Protein AF-A0A7S2PRA3-F1 (afdb_monomer)

Organism: NCBI:txid1333877

Nearest PDB structures (foldseek):
  3tlt-assembly1_A  TM=3.596E-01  e=7.304E+00  Gloeobacter violaceus
  1fxk-assembly1_B  TM=2.067E-01  e=6.525E+00  Methanothermobacter thermautotrophicus

pLDDT: mean 83.28, std 11.48, range [47.0, 96.25]

Foldseek 3Di:
DVVVVVVVCLLVDDPRPNPDDPVRPPDDDPCNVVVVVVVVVVVVVVVVVCVVCVVVVVLVCLLVQLLVLQLVVQLVVCCVVPVVQQDFDDQDPVPGTDTNSSVVRNVVSNVLSVCLVVCVVPPCSVVSVVSSVVSNVVVCVVVVPPD

Secondary structure (DSSP, 8-state):
-HHHHHHHTSTTSTT-TTSPPTTTS----TTHHHHHHHHHHHHHHHHHHHHHHHHHHHHHHHHHHHHHHHHHHHHHHHHHH-GGGG-EEEEETTTEEEEHHHHHHHHHHHHHHHHHHHHTTSTTHHHHHHHHHHHHHHHHHHHHS--

Sequence (147 aa):
VAAGAFFSTADLRLGSPIAPGAGEVVEMDRWFPLMFCGMGSCMLVVLYFLMKYLIYVIIAAFCVGGTTTLTELMHKCLRYCIPALQRRLCTLPLLGPVELAVVLSLPVALAVAMSWFVLRKTSHGWLFQDIIGAAFLCFIQRTLRLP

InterPro domains:
  IPR007369 Peptidase A22B, signal peptide peptidase [PF04258] (25-147)
  IPR007369 Peptidase A22B, signal peptide peptidase [PTHR12174] (23-147)

Mean predicted aligned error: 12.02 Å

Structure (mmCIF, N/CA/C/O backbone):
data_AF-A0A7S2PRA3-F1
#
_entry.id   AF-A0A7S2PRA3-F1
#
loop_
_atom_site.group_PDB
_atom_site.id
_atom_site.type_symbol
_atom_site.label_atom_id
_atom_site.label_alt_id
_atom_site.label_comp_id
_atom_site.label_asym_id
_atom_site.label_entity_id
_atom_site.label_seq_id
_atom_site.pdbx_PDB_ins_code
_atom_site.Cartn_x
_atom_site.Cartn_y
_atom_site.Cartn_z
_atom_site.occupancy
_atom_site.B_iso_or_equiv
_atom_site.auth_seq_id
_atom_site.auth_comp_id
_atom_site.auth_asym_id
_atom_site.auth_atom_id
_atom_site.pdbx_PDB_model_num
ATOM 1 N N . VAL A 1 1 ? 53.213 3.454 -7.383 1.00 68.31 1 VAL A N 1
ATOM 2 C CA . VAL A 1 1 ? 52.688 2.642 -8.511 1.00 68.31 1 VAL A CA 1
ATOM 3 C C . VAL A 1 1 ? 53.538 1.396 -8.760 1.00 68.31 1 VAL A C 1
ATOM 5 O O . VAL A 1 1 ? 53.001 0.309 -8.621 1.00 68.31 1 VAL A O 1
ATOM 8 N N . ALA A 1 2 ? 54.853 1.512 -9.001 1.00 79.50 2 ALA A N 1
ATOM 9 C CA . ALA A 1 2 ? 55.734 0.352 -9.228 1.00 79.50 2 ALA A CA 1
ATOM 10 C C . ALA A 1 2 ? 55.746 -0.678 -8.075 1.00 79.50 2 ALA A C 1
ATOM 12 O O . ALA A 1 2 ? 55.617 -1.871 -8.321 1.00 79.50 2 ALA A O 1
ATOM 13 N N . ALA A 1 3 ? 55.805 -0.225 -6.816 1.00 78.06 3 ALA A N 1
ATOM 14 C CA . ALA A 1 3 ? 55.742 -1.117 -5.651 1.00 78.06 3 ALA A CA 1
ATOM 15 C C . ALA A 1 3 ? 54.383 -1.836 -5.511 1.00 78.06 3 ALA A C 1
ATOM 17 O O . ALA A 1 3 ? 54.336 -2.995 -5.117 1.00 78.06 3 ALA A O 1
ATOM 18 N N . GLY A 1 4 ? 53.284 -1.172 -5.889 1.00 80.56 4 GLY A N 1
ATOM 19 C CA . GLY A 1 4 ? 51.945 -1.768 -5.877 1.00 80.56 4 GLY A CA 1
ATOM 20 C C . GLY A 1 4 ? 51.776 -2.829 -6.965 1.00 80.56 4 GLY A C 1
ATOM 21 O O . GLY A 1 4 ? 51.265 -3.905 -6.687 1.00 80.56 4 GLY A O 1
ATOM 22 N N . ALA A 1 5 ? 52.292 -2.574 -8.173 1.00 80.25 5 ALA A N 1
ATOM 23 C CA . ALA A 1 5 ? 52.339 -3.574 -9.242 1.00 80.25 5 ALA A CA 1
ATOM 24 C C . ALA A 1 5 ? 53.241 -4.770 -8.879 1.00 80.25 5 ALA A C 1
ATOM 26 O O . ALA A 1 5 ? 52.911 -5.913 -9.185 1.00 80.25 5 ALA A O 1
ATOM 27 N N . PHE A 1 6 ? 54.355 -4.521 -8.180 1.00 80.06 6 PHE A N 1
ATOM 28 C CA . PHE A 1 6 ? 55.251 -5.575 -7.700 1.00 80.06 6 PHE A CA 1
ATOM 29 C C . PHE A 1 6 ? 54.580 -6.480 -6.661 1.00 80.06 6 PHE A C 1
ATOM 31 O O . PHE A 1 6 ? 54.783 -7.690 -6.696 1.00 80.06 6 PHE A O 1
ATOM 38 N N . PHE A 1 7 ? 53.780 -5.904 -5.758 1.00 80.69 7 PHE A N 1
ATOM 39 C CA . PHE A 1 7 ? 53.029 -6.658 -4.753 1.00 80.69 7 PHE A CA 1
ATOM 40 C C . PHE A 1 7 ? 51.827 -7.395 -5.365 1.00 80.69 7 PHE A C 1
ATOM 42 O O . PHE A 1 7 ? 51.608 -8.559 -5.063 1.00 80.69 7 PHE A O 1
ATOM 49 N N . SER A 1 8 ? 51.108 -6.757 -6.295 1.00 78.94 8 SER A N 1
ATOM 50 C CA . SER A 1 8 ? 49.939 -7.327 -6.985 1.00 78.94 8 SER A CA 1
ATOM 51 C C . SER A 1 8 ? 50.261 -8.459 -7.968 1.00 78.94 8 SER A C 1
ATOM 53 O O . SER A 1 8 ? 49.334 -9.063 -8.488 1.00 78.94 8 SER A O 1
ATOM 55 N N . THR A 1 9 ? 51.539 -8.685 -8.282 1.00 79.88 9 THR A N 1
ATOM 56 C CA . THR A 1 9 ? 52.017 -9.794 -9.132 1.00 79.88 9 THR A CA 1
ATOM 57 C C . THR A 1 9 ? 52.887 -10.781 -8.354 1.00 79.88 9 THR A C 1
ATOM 59 O O . THR A 1 9 ? 53.514 -11.665 -8.941 1.00 79.88 9 THR A O 1
ATOM 62 N N . ALA A 1 10 ? 53.007 -10.604 -7.035 1.00 77.56 10 ALA A N 1
ATOM 63 C CA . ALA A 1 10 ? 53.809 -11.476 -6.185 1.00 77.56 10 ALA A CA 1
ATOM 64 C C . ALA A 1 10 ? 53.179 -12.871 -6.023 1.00 77.56 10 ALA A C 1
ATOM 66 O O . ALA A 1 10 ? 53.901 -13.827 -5.752 1.00 77.56 10 ALA A O 1
ATOM 67 N N . ASP A 1 11 ? 51.870 -12.9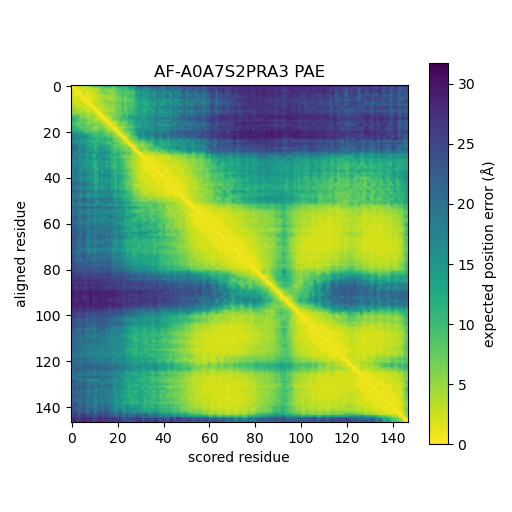88 -6.220 1.00 73.06 11 ASP A N 1
ATOM 68 C CA . ASP A 1 11 ? 51.074 -14.218 -6.287 1.00 73.06 11 ASP A CA 1
ATOM 69 C C . ASP A 1 11 ? 51.358 -15.048 -7.554 1.00 73.06 11 ASP A C 1
ATOM 71 O O . ASP A 1 11 ? 51.366 -16.272 -7.501 1.00 73.06 11 ASP A O 1
ATOM 75 N N . LEU A 1 12 ? 51.681 -14.397 -8.677 1.00 75.31 12 LEU A N 1
ATOM 76 C CA . LEU A 1 12 ? 51.994 -15.055 -9.955 1.00 75.31 12 LEU A CA 1
ATOM 77 C C . LEU A 1 12 ? 53.418 -15.647 -10.022 1.00 75.31 12 LEU A C 1
ATOM 79 O O . LEU A 1 12 ? 53.791 -16.259 -11.025 1.00 75.31 12 LEU A O 1
ATOM 83 N N . ARG A 1 13 ? 54.257 -15.442 -8.996 1.00 78.62 13 ARG A N 1
ATOM 84 C CA . ARG A 1 13 ? 55.660 -15.896 -8.993 1.00 78.62 13 ARG A CA 1
ATOM 85 C C . ARG A 1 13 ? 55.771 -17.355 -8.566 1.00 78.62 13 ARG A C 1
ATOM 87 O O . ARG A 1 13 ? 55.230 -17.758 -7.540 1.00 78.62 13 ARG A O 1
ATOM 94 N N . LEU A 1 14 ? 56.555 -18.124 -9.322 1.00 68.06 14 LEU A N 1
ATOM 95 C CA . LEU A 1 14 ? 56.812 -19.540 -9.061 1.00 68.06 14 LEU A CA 1
ATOM 96 C C . LEU A 1 14 ? 57.401 -19.733 -7.647 1.00 68.06 14 LEU A C 1
ATOM 98 O O . LEU A 1 14 ? 58.484 -19.228 -7.357 1.00 68.06 14 LEU A O 1
ATOM 102 N N . GLY A 1 15 ? 56.686 -20.443 -6.767 1.00 71.44 15 GLY A N 1
ATOM 103 C CA . GLY A 1 15 ? 57.113 -20.706 -5.383 1.00 71.44 15 GLY A CA 1
ATOM 104 C C . GLY A 1 15 ? 56.801 -19.596 -4.371 1.00 71.44 15 GLY A C 1
ATOM 105 O O . GLY A 1 15 ? 57.312 -19.636 -3.252 1.00 71.44 15 GLY A O 1
ATOM 106 N N . SER A 1 16 ? 55.983 -18.604 -4.737 1.00 75.19 16 SER A N 1
ATOM 107 C CA . SER A 1 16 ? 55.526 -17.578 -3.797 1.00 75.19 16 SER A CA 1
ATOM 108 C C . SER A 1 16 ? 54.667 -18.186 -2.678 1.00 75.19 16 SER A C 1
ATOM 110 O O . SER A 1 16 ? 53.709 -18.894 -2.985 1.00 75.19 16 SER A O 1
ATOM 112 N N . PRO A 1 17 ? 54.923 -17.869 -1.393 1.00 72.38 17 PRO A N 1
ATOM 113 C CA . PRO A 1 17 ? 54.061 -18.279 -0.277 1.00 72.38 17 PRO A CA 1
ATOM 114 C C . PRO A 1 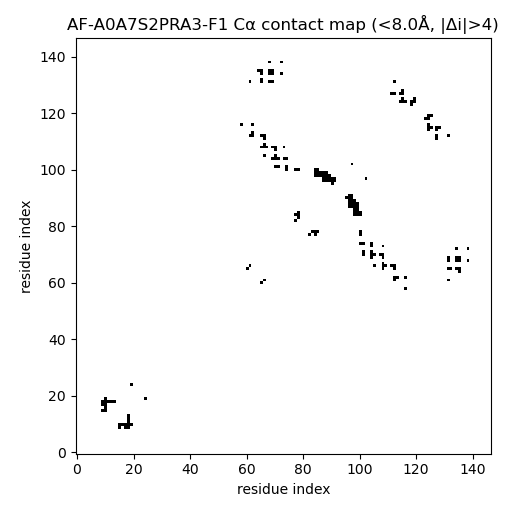17 ? 52.637 -17.705 -0.350 1.00 72.38 17 PRO A C 1
ATOM 116 O O . PRO A 1 17 ? 51.770 -18.126 0.405 1.00 72.38 17 PRO A O 1
ATOM 119 N N . ILE A 1 18 ? 52.433 -16.702 -1.211 1.00 72.25 18 ILE A N 1
ATOM 120 C CA . ILE A 1 18 ? 51.183 -15.957 -1.407 1.00 72.25 18 ILE A CA 1
ATOM 121 C C . ILE A 1 18 ? 50.456 -16.453 -2.673 1.00 72.25 18 ILE A C 1
ATOM 123 O O . ILE A 1 18 ? 49.349 -16.009 -2.959 1.00 72.25 18 ILE A O 1
ATOM 127 N N . ALA A 1 19 ? 51.074 -17.349 -3.456 1.00 70.38 19 ALA A N 1
ATOM 128 C CA . ALA A 1 19 ? 50.419 -17.937 -4.617 1.00 70.38 19 ALA A CA 1
ATOM 129 C C . ALA A 1 19 ? 49.222 -18.783 -4.144 1.00 70.38 19 ALA A C 1
ATOM 131 O O . ALA A 1 19 ? 49.416 -19.681 -3.319 1.00 70.38 19 ALA A O 1
ATOM 132 N N . PRO A 1 20 ? 48.002 -18.517 -4.641 1.00 66.75 20 PRO A N 1
ATOM 133 C CA . PRO A 1 20 ? 46.829 -19.297 -4.271 1.00 66.75 20 PRO A CA 1
ATOM 134 C C . PRO A 1 20 ? 47.033 -20.766 -4.656 1.00 66.75 20 PRO A C 1
ATOM 136 O O . PRO A 1 20 ? 47.562 -21.084 -5.726 1.00 66.75 20 PRO A O 1
ATOM 139 N N . GLY A 1 21 ? 46.621 -21.680 -3.776 1.00 69.88 21 GLY A N 1
ATOM 140 C CA . GLY A 1 21 ? 46.649 -23.111 -4.079 1.00 69.88 21 GLY A CA 1
ATOM 141 C C . GLY A 1 21 ? 45.752 -23.433 -5.280 1.00 69.88 21 GLY A C 1
ATOM 142 O O . GLY A 1 21 ? 44.793 -22.717 -5.556 1.00 69.88 21 GLY A O 1
ATOM 143 N N . ALA A 1 22 ? 46.010 -24.541 -5.981 1.00 60.94 22 ALA A N 1
ATOM 144 C CA . ALA A 1 22 ? 45.292 -24.920 -7.209 1.00 60.94 22 ALA A CA 1
ATOM 145 C C . ALA A 1 22 ? 43.754 -25.079 -7.067 1.00 60.94 22 ALA A C 1
ATOM 147 O O . ALA A 1 22 ? 43.073 -25.246 -8.070 1.00 60.94 22 ALA A O 1
ATOM 148 N N . GLY A 1 23 ? 43.202 -25.035 -5.845 1.00 63.19 23 GLY A N 1
ATOM 149 C CA . GLY A 1 23 ? 41.757 -25.033 -5.569 1.00 63.19 23 GLY A CA 1
ATOM 150 C C . GLY A 1 23 ? 41.184 -23.701 -5.060 1.00 63.19 23 GLY A C 1
ATOM 151 O O . GLY A 1 23 ? 39.987 -23.626 -4.806 1.00 63.19 23 GLY A O 1
ATOM 152 N N . GLU A 1 24 ? 42.011 -22.668 -4.879 1.00 65.06 24 GLU A N 1
ATOM 153 C CA . GLU A 1 24 ? 41.598 -21.338 -4.396 1.00 65.06 24 GLU A CA 1
ATOM 154 C C . GLU A 1 24 ? 41.397 -20.342 -5.552 1.00 65.06 24 GLU A C 1
ATOM 156 O O . GLU A 1 24 ? 40.650 -19.369 -5.436 1.00 65.06 24 GLU A O 1
ATOM 161 N N . VAL A 1 25 ? 42.002 -20.620 -6.712 1.00 63.09 25 VAL A N 1
ATOM 162 C CA . VAL A 1 25 ? 41.751 -19.877 -7.948 1.00 63.09 25 VAL A CA 1
ATOM 163 C C . VAL A 1 25 ? 40.404 -20.314 -8.511 1.00 63.09 25 VAL A C 1
ATOM 165 O O . VAL A 1 25 ? 40.288 -21.343 -9.173 1.00 63.09 25 VAL A O 1
ATOM 168 N N . VAL A 1 26 ? 39.365 -19.524 -8.243 1.00 69.50 26 VAL A N 1
ATOM 169 C CA . VAL A 1 26 ? 38.073 -19.694 -8.912 1.00 69.50 26 VAL A CA 1
ATOM 170 C C . VAL A 1 26 ? 38.255 -19.305 -10.376 1.00 69.50 26 VAL A C 1
ATOM 172 O O . VAL A 1 26 ? 38.264 -18.122 -10.725 1.00 69.50 26 VAL A O 1
ATOM 175 N N . GLU A 1 27 ? 38.429 -20.306 -11.235 1.00 69.75 27 GLU A N 1
ATOM 176 C CA . GLU A 1 27 ? 38.438 -20.120 -12.681 1.00 69.75 27 GLU A CA 1
ATOM 177 C C . GLU A 1 27 ? 37.070 -19.587 -13.115 1.00 69.75 27 GLU A C 1
ATOM 179 O O . GLU A 1 27 ? 36.057 -20.289 -13.098 1.00 69.75 27 GLU A O 1
ATOM 184 N N . MET A 1 28 ? 37.025 -18.302 -13.461 1.00 67.88 28 MET A N 1
ATOM 185 C CA . MET A 1 28 ? 35.812 -17.684 -13.977 1.00 67.88 28 MET A CA 1
ATOM 186 C C . MET A 1 28 ? 35.582 -18.204 -15.389 1.00 67.88 28 MET A C 1
ATOM 188 O O . MET A 1 28 ? 36.304 -17.847 -16.324 1.00 67.88 28 MET A O 1
ATOM 192 N N . ASP A 1 29 ? 34.572 -19.057 -15.532 1.00 79.31 29 ASP A N 1
ATOM 193 C CA . ASP A 1 29 ? 34.149 -19.552 -16.832 1.00 79.31 29 ASP A CA 1
ATOM 194 C C . ASP A 1 29 ? 33.853 -18.363 -17.764 1.00 79.31 29 ASP A C 1
ATOM 196 O O . ASP A 1 29 ? 33.253 -17.358 -17.364 1.00 79.31 29 ASP A O 1
ATOM 200 N N . ARG A 1 30 ? 34.266 -18.463 -19.031 1.00 79.81 30 ARG A N 1
ATOM 201 C CA . ARG A 1 30 ? 34.146 -17.379 -20.028 1.00 79.81 30 ARG A CA 1
ATOM 202 C C . ARG A 1 30 ? 32.689 -16.968 -20.268 1.00 79.81 30 ARG A C 1
ATOM 204 O O . ARG A 1 30 ? 32.428 -15.886 -20.791 1.00 79.81 30 ARG A O 1
ATOM 211 N N . TRP A 1 31 ? 31.747 -17.814 -19.861 1.00 86.50 31 TRP A N 1
ATOM 212 C CA . TRP A 1 31 ? 30.308 -17.572 -19.891 1.00 86.50 31 TRP A CA 1
ATOM 213 C C . TRP A 1 31 ? 29.793 -16.659 -18.777 1.00 86.50 31 TRP A C 1
ATOM 215 O O . TRP A 1 31 ? 28.765 -16.004 -18.964 1.00 86.50 31 TRP A O 1
ATOM 225 N N . PHE A 1 32 ? 30.488 -16.570 -17.642 1.00 88.19 32 PHE A N 1
ATOM 226 C CA . PHE A 1 32 ? 30.030 -15.808 -16.480 1.00 88.19 32 PHE A CA 1
ATOM 227 C C . PHE A 1 32 ? 29.768 -14.319 -16.789 1.00 88.19 32 PHE A C 1
ATOM 229 O O . PHE A 1 32 ? 28.690 -13.830 -16.442 1.00 88.19 32 PHE A O 1
ATOM 236 N N . PRO A 1 33 ? 30.646 -13.590 -17.514 1.00 89.75 33 PRO A N 1
ATOM 237 C CA . PRO A 1 33 ? 30.389 -12.193 -17.869 1.00 89.75 33 PRO A CA 1
ATOM 238 C C . PRO A 1 33 ? 29.168 -12.016 -18.780 1.00 89.75 33 PRO A C 1
ATOM 240 O O . PRO A 1 33 ? 28.406 -11.066 -18.610 1.00 89.75 33 PRO A O 1
ATOM 243 N N . LEU A 1 34 ? 28.952 -12.942 -19.722 1.00 92.31 34 LEU A N 1
ATOM 244 C CA . LEU A 1 34 ? 27.797 -12.917 -20.627 1.00 92.31 34 LEU A CA 1
ATOM 245 C C . LEU A 1 34 ? 26.492 -13.145 -19.857 1.00 92.31 34 LEU A C 1
ATOM 247 O O . LEU A 1 34 ? 25.526 -12.408 -20.056 1.00 92.31 34 LEU A O 1
ATOM 251 N N . MET A 1 35 ? 26.484 -14.1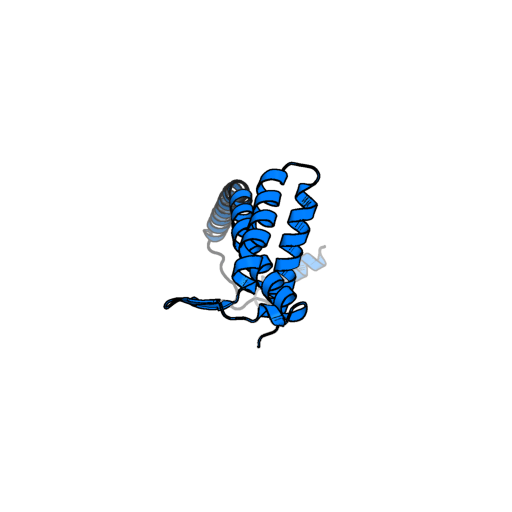08 -18.932 1.00 93.44 35 MET A N 1
ATOM 252 C CA . MET A 1 35 ? 25.342 -14.377 -18.054 1.00 93.44 35 MET A CA 1
ATOM 253 C C . MET A 1 35 ? 25.051 -13.202 -17.121 1.00 93.44 35 MET A C 1
ATOM 255 O O . MET A 1 35 ? 23.893 -12.821 -16.963 1.00 93.44 35 MET A O 1
ATOM 259 N N . PHE A 1 36 ? 26.083 -12.583 -16.547 1.00 92.31 36 PHE A N 1
ATOM 260 C CA . PHE A 1 36 ? 25.929 -11.400 -15.704 1.00 92.31 36 PHE A CA 1
ATOM 261 C C . PHE A 1 36 ? 25.316 -10.228 -16.482 1.00 92.31 36 PHE A C 1
ATOM 263 O O . PHE A 1 36 ? 24.356 -9.613 -16.018 1.00 92.31 36 PHE A O 1
ATOM 270 N N . CYS A 1 37 ? 25.813 -9.955 -17.692 1.00 95.44 37 CYS A N 1
ATOM 271 C CA . CYS A 1 37 ? 25.278 -8.893 -18.545 1.00 95.44 37 CYS A CA 1
ATOM 272 C C . CYS A 1 37 ? 23.832 -9.187 -18.979 1.00 95.44 37 CYS A C 1
ATOM 274 O O . CYS A 1 37 ? 22.972 -8.307 -18.913 1.00 95.44 37 CYS A O 1
ATOM 276 N N . GLY A 1 38 ? 23.541 -10.435 -19.362 1.00 96.25 38 GLY A N 1
ATOM 277 C CA . GLY A 1 38 ? 22.198 -10.877 -19.737 1.00 96.25 38 GLY A CA 1
ATOM 278 C C . GLY A 1 38 ? 21.201 -10.783 -18.580 1.00 96.25 38 GLY A C 1
ATOM 279 O O . GLY A 1 38 ? 20.122 -10.213 -18.741 1.00 96.25 38 GLY A O 1
ATOM 280 N N . MET A 1 39 ? 21.576 -11.270 -17.396 1.00 95.62 39 MET A N 1
ATOM 281 C CA . MET A 1 39 ? 20.747 -11.200 -16.192 1.00 95.62 39 MET A CA 1
ATOM 282 C C . MET A 1 39 ? 20.552 -9.756 -15.723 1.00 95.62 39 MET A C 1
ATOM 284 O O . MET A 1 39 ? 19.431 -9.376 -15.396 1.00 95.62 39 MET A O 1
ATOM 288 N N . GLY A 1 40 ? 21.602 -8.931 -15.754 1.00 95.69 40 GLY A N 1
ATOM 289 C CA . GLY A 1 40 ? 21.514 -7.506 -15.435 1.00 95.69 40 GLY A CA 1
ATOM 290 C C . GLY A 1 40 ? 20.585 -6.754 -16.390 1.00 95.69 40 GLY A C 1
ATOM 291 O O . GLY A 1 40 ? 19.712 -6.012 -15.945 1.00 95.69 40 GLY A O 1
ATOM 292 N N . SER A 1 41 ? 20.704 -7.002 -17.696 1.00 95.94 41 SER A N 1
ATOM 293 C CA . SER A 1 41 ? 19.815 -6.424 -18.711 1.00 95.94 41 SER A CA 1
ATOM 294 C C . SER A 1 41 ? 18.363 -6.878 -18.522 1.00 95.94 41 SER A C 1
ATOM 296 O O . SER A 1 41 ? 17.449 -6.054 -18.510 1.00 95.94 41 SER A O 1
ATOM 298 N N . CYS A 1 42 ? 18.141 -8.172 -18.269 1.00 95.12 42 CYS A N 1
ATOM 299 C CA . CYS A 1 42 ? 16.818 -8.710 -17.954 1.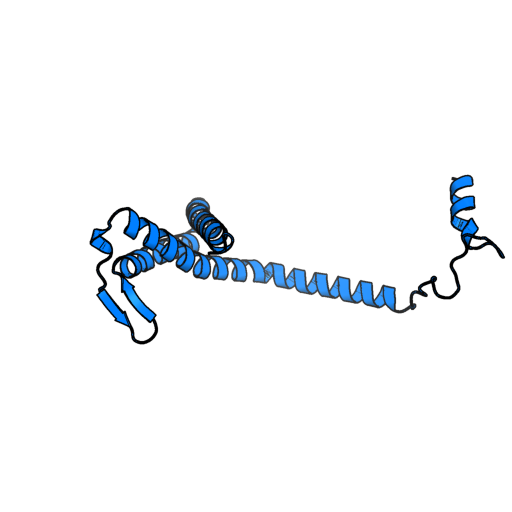00 95.12 42 CYS A CA 1
ATOM 300 C C . CYS A 1 42 ? 16.225 -8.049 -16.701 1.00 95.12 42 CYS A C 1
ATOM 302 O O . CYS A 1 42 ? 15.093 -7.571 -16.735 1.00 95.12 42 CYS A O 1
ATOM 304 N N . MET A 1 43 ? 17.006 -7.937 -15.622 1.00 94.06 43 MET A N 1
ATOM 305 C CA . MET A 1 43 ? 16.602 -7.251 -14.394 1.00 94.06 43 MET A CA 1
ATOM 306 C C . MET A 1 43 ? 16.213 -5.792 -14.663 1.00 94.06 43 MET A C 1
ATOM 308 O O . MET A 1 43 ? 15.189 -5.339 -14.157 1.00 94.06 43 MET A O 1
ATOM 312 N N . LEU A 1 44 ? 16.980 -5.064 -15.481 1.00 90.12 44 LEU A N 1
ATOM 313 C CA . LEU A 1 44 ? 16.678 -3.684 -15.879 1.00 90.12 44 LEU A CA 1
ATOM 314 C C . LEU A 1 44 ? 15.376 -3.583 -16.682 1.00 90.12 44 LEU A C 1
ATOM 316 O O . LEU A 1 44 ? 14.574 -2.687 -16.426 1.00 90.12 44 LEU A O 1
ATOM 320 N N . VAL A 1 45 ? 15.134 -4.504 -17.618 1.00 90.31 45 VAL A N 1
ATOM 321 C CA . VAL A 1 45 ? 13.892 -4.550 -18.406 1.00 90.31 45 VAL A CA 1
ATOM 322 C C . VAL A 1 45 ? 12.692 -4.869 -17.512 1.00 90.31 45 VAL A C 1
ATOM 324 O O . VAL A 1 45 ? 11.668 -4.187 -17.585 1.00 90.31 45 VAL A O 1
ATOM 327 N N . VAL A 1 46 ? 12.820 -5.856 -16.623 1.00 89.25 46 VAL A N 1
ATOM 328 C CA . VAL A 1 46 ? 11.788 -6.180 -15.630 1.00 89.25 46 VAL A CA 1
ATOM 329 C C . VAL A 1 46 ? 11.525 -4.977 -14.733 1.00 89.25 46 VAL A C 1
ATOM 331 O O . VAL A 1 46 ? 10.365 -4.625 -14.539 1.00 89.25 46 VAL A O 1
ATOM 334 N N . LEU A 1 47 ? 12.566 -4.299 -14.244 1.00 86.62 47 LEU A N 1
A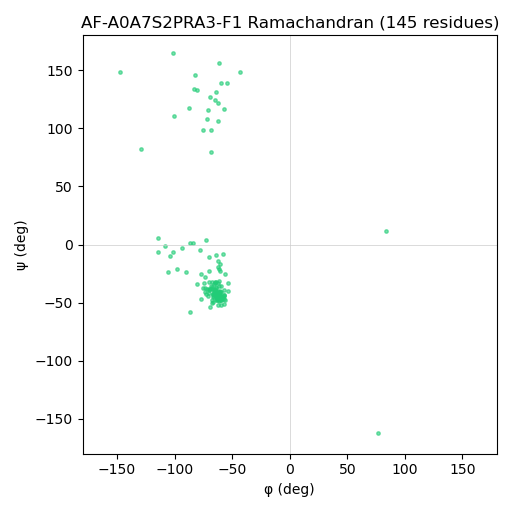TOM 335 C CA . LEU A 1 47 ? 12.429 -3.093 -13.431 1.0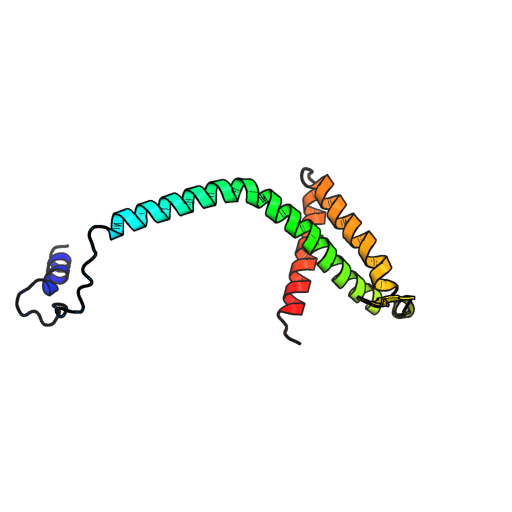0 86.62 47 LEU A CA 1
ATOM 336 C C . LEU A 1 47 ? 11.756 -1.960 -14.215 1.00 86.62 47 LEU A C 1
ATOM 338 O O . LEU A 1 47 ? 10.902 -1.276 -13.664 1.00 86.62 47 LEU A O 1
ATOM 342 N N . TYR A 1 48 ? 12.073 -1.782 -15.498 1.00 86.81 48 TYR A N 1
ATOM 343 C CA . TYR A 1 48 ? 11.442 -0.778 -16.357 1.00 86.81 48 TYR A CA 1
ATOM 344 C C . TYR A 1 48 ? 9.932 -1.011 -16.495 1.00 86.81 48 TYR A C 1
ATOM 346 O O . TYR A 1 48 ? 9.132 -0.092 -16.289 1.00 86.81 48 TYR A O 1
ATOM 354 N N . PHE A 1 49 ? 9.519 -2.247 -16.786 1.00 82.31 49 PHE A N 1
ATOM 355 C CA . PHE A 1 49 ? 8.098 -2.585 -16.834 1.00 82.31 49 PHE A CA 1
ATOM 356 C C . PHE A 1 49 ? 7.457 -2.484 -15.453 1.00 82.31 49 PHE A C 1
ATOM 358 O O . PHE A 1 49 ? 6.372 -1.912 -15.326 1.00 82.31 49 PHE A O 1
ATOM 365 N N . LEU A 1 50 ? 8.144 -2.967 -14.415 1.00 83.69 50 LEU A N 1
ATOM 366 C CA . LEU A 1 50 ? 7.684 -2.879 -13.040 1.00 83.69 50 LEU A CA 1
ATOM 367 C C . LEU A 1 50 ? 7.438 -1.423 -12.668 1.00 83.69 50 LEU A C 1
ATOM 369 O O . LEU A 1 50 ? 6.348 -1.141 -12.221 1.00 83.69 50 LEU A O 1
ATOM 373 N N . MET A 1 51 ? 8.335 -0.479 -12.951 1.00 85.38 51 MET A N 1
ATOM 374 C CA . MET A 1 51 ? 8.150 0.949 -12.655 1.00 85.38 51 MET A CA 1
ATOM 375 C C . MET A 1 51 ? 6.846 1.521 -13.234 1.00 85.38 51 MET A C 1
ATOM 377 O O . MET A 1 51 ? 6.149 2.276 -12.553 1.00 85.38 51 MET A O 1
ATOM 381 N N . LYS A 1 52 ? 6.465 1.125 -14.456 1.00 84.38 52 LYS A N 1
ATOM 382 C CA . LYS A 1 52 ? 5.201 1.558 -15.076 1.00 84.38 52 LYS A CA 1
ATOM 383 C C . LYS A 1 52 ? 3.969 0.988 -14.365 1.00 84.38 52 LYS A C 1
ATOM 385 O O . LYS A 1 52 ? 2.965 1.688 -14.234 1.00 84.38 52 LYS A O 1
ATOM 390 N N . TYR A 1 53 ? 4.025 -0.266 -13.918 1.00 85.31 53 TYR A N 1
ATOM 391 C CA . TYR A 1 53 ? 2.900 -0.934 -13.249 1.00 85.31 53 TYR A CA 1
ATOM 392 C C . TYR A 1 53 ? 2.889 -0.744 -11.725 1.00 85.31 53 TYR A C 1
ATOM 394 O O . TYR A 1 53 ? 1.834 -0.804 -11.098 1.00 85.31 53 TYR A O 1
ATOM 402 N N . LEU A 1 54 ? 4.042 -0.456 -11.130 1.00 86.12 54 LEU A N 1
ATOM 403 C CA . LEU A 1 54 ? 4.295 -0.366 -9.696 1.00 86.12 54 LEU A CA 1
ATOM 404 C C . LEU A 1 54 ? 3.495 0.766 -9.075 1.00 86.12 54 LEU A C 1
ATOM 406 O O . LEU A 1 54 ? 2.995 0.603 -7.971 1.00 86.12 54 LEU A O 1
ATOM 410 N N . ILE A 1 55 ? 3.248 1.854 -9.806 1.00 88.00 55 ILE A N 1
ATOM 411 C CA . ILE A 1 55 ? 2.339 2.901 -9.333 1.00 88.00 55 ILE A CA 1
ATOM 412 C C . ILE A 1 55 ? 0.912 2.374 -9.109 1.00 88.00 55 ILE A C 1
ATOM 414 O O . ILE A 1 55 ? 0.294 2.701 -8.101 1.00 88.00 55 ILE A O 1
ATOM 418 N N . TYR A 1 56 ? 0.396 1.511 -9.989 1.00 88.25 56 TYR A N 1
ATOM 419 C CA . TYR A 1 56 ? -0.935 0.916 -9.831 1.00 88.25 56 TYR A CA 1
ATOM 420 C C . TYR A 1 56 ? -0.956 -0.118 -8.708 1.00 88.25 56 TYR A C 1
ATOM 422 O O . TYR A 1 56 ? -1.918 -0.161 -7.943 1.00 88.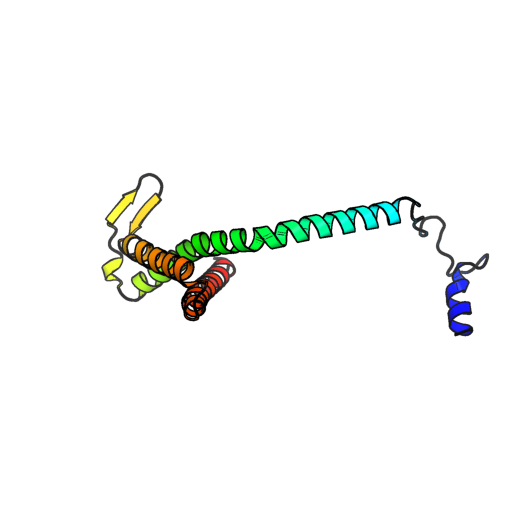25 56 TYR A O 1
ATOM 430 N N . VAL A 1 57 ? 0.119 -0.901 -8.575 1.00 88.00 57 VAL A N 1
ATOM 431 C CA . VAL A 1 57 ? 0.293 -1.847 -7.462 1.00 88.00 57 VAL A CA 1
ATOM 432 C C . VAL A 1 57 ? 0.317 -1.105 -6.126 1.00 88.00 57 VAL A C 1
ATOM 434 O O . VAL A 1 57 ? -0.406 -1.487 -5.211 1.00 88.00 57 VAL A O 1
ATOM 437 N N . ILE A 1 58 ? 1.076 -0.011 -6.022 1.00 89.25 58 ILE A N 1
ATOM 438 C CA . ILE A 1 58 ? 1.127 0.830 -4.822 1.00 89.25 58 ILE A CA 1
ATOM 439 C C . ILE A 1 58 ? -0.250 1.419 -4.529 1.00 89.25 58 ILE A C 1
ATOM 441 O O . ILE A 1 58 ? -0.695 1.353 -3.389 1.00 89.25 58 ILE A O 1
ATOM 445 N N . ILE A 1 59 ? -0.958 1.945 -5.533 1.00 91.06 59 ILE A N 1
ATOM 446 C CA . ILE A 1 59 ? -2.306 2.491 -5.331 1.00 91.06 59 ILE A CA 1
ATOM 447 C C . ILE A 1 59 ? -3.263 1.417 -4.802 1.00 91.06 59 ILE A C 1
ATOM 449 O O . ILE A 1 59 ? -3.975 1.662 -3.830 1.00 91.06 59 ILE A O 1
ATOM 453 N N . ALA A 1 60 ? -3.258 0.221 -5.394 1.00 90.31 60 ALA A N 1
ATOM 454 C CA . ALA A 1 60 ? -4.085 -0.888 -4.928 1.00 90.31 60 ALA A CA 1
ATOM 455 C C . ALA A 1 60 ? -3.722 -1.301 -3.490 1.00 90.31 60 ALA A C 1
ATOM 457 O O . ALA A 1 60 ? -4.613 -1.476 -2.658 1.00 90.31 60 ALA A O 1
ATOM 458 N N . ALA A 1 61 ? -2.426 -1.383 -3.177 1.00 90.94 61 ALA A N 1
ATOM 459 C CA . ALA A 1 61 ? -1.937 -1.693 -1.838 1.00 90.94 61 ALA A CA 1
ATOM 460 C C . ALA A 1 61 ? -2.345 -0.626 -0.808 1.00 90.94 61 ALA A C 1
ATOM 462 O O . ALA A 1 61 ? -2.778 -0.977 0.287 1.00 90.94 61 ALA A O 1
ATOM 463 N N . PHE A 1 62 ? -2.281 0.661 -1.162 1.00 89.44 62 PHE A N 1
ATOM 464 C CA . PHE A 1 62 ? -2.734 1.763 -0.310 1.00 89.44 62 PHE A CA 1
ATOM 465 C C . PHE A 1 62 ? -4.246 1.733 -0.087 1.00 89.44 62 PHE A C 1
ATOM 467 O O . PHE A 1 62 ? -4.688 1.956 1.035 1.00 89.44 62 PHE A O 1
ATOM 474 N N . CYS A 1 63 ? -5.051 1.415 -1.102 1.00 93.19 63 CYS A N 1
ATOM 475 C CA . CYS A 1 63 ? -6.500 1.310 -0.929 1.00 93.19 63 CYS A CA 1
ATOM 476 C C . CYS A 1 63 ? -6.883 0.123 -0.033 1.00 93.19 63 CYS A C 1
ATOM 478 O O . CYS A 1 63 ? -7.629 0.295 0.933 1.00 93.19 63 CYS A O 1
ATOM 480 N N . VAL A 1 64 ? -6.362 -1.075 -0.323 1.00 94.12 64 VAL A N 1
ATOM 481 C CA . VAL A 1 64 ? -6.691 -2.299 0.430 1.00 94.12 64 VAL A CA 1
ATOM 482 C C . VAL A 1 64 ? -6.106 -2.234 1.837 1.00 94.12 64 VAL A C 1
ATOM 484 O O . VAL A 1 64 ? -6.832 -2.361 2.820 1.00 94.12 64 VAL A O 1
ATOM 487 N N . GLY A 1 65 ? -4.802 -1.990 1.935 1.00 92.81 65 GLY A N 1
ATOM 488 C CA . GLY A 1 65 ? -4.097 -1.902 3.204 1.00 92.81 65 GLY A CA 1
ATOM 489 C C . GLY A 1 65 ? -4.499 -0.678 4.027 1.00 92.81 65 GLY A C 1
ATOM 490 O O . GLY A 1 65 ? -4.599 -0.754 5.246 1.00 92.81 65 GLY A O 1
ATOM 491 N N . GLY A 1 66 ? -4.776 0.456 3.384 1.00 93.25 66 GLY A N 1
ATOM 492 C CA . GLY A 1 66 ? -5.231 1.659 4.076 1.00 93.25 66 GLY A CA 1
ATOM 493 C C . GLY A 1 66 ? -6.608 1.469 4.690 1.00 93.25 66 GLY A C 1
ATOM 494 O O . GLY A 1 66 ? -6.795 1.780 5.861 1.00 93.25 66 GLY A O 1
ATOM 495 N N . THR A 1 67 ? -7.549 0.877 3.949 1.00 94.88 67 THR A N 1
ATOM 496 C CA . THR A 1 67 ? -8.889 0.588 4.482 1.00 94.88 67 THR A CA 1
ATOM 497 C C . THR A 1 67 ? -8.814 -0.369 5.672 1.00 94.88 67 THR A C 1
ATOM 499 O O . THR A 1 67 ? -9.447 -0.114 6.696 1.00 94.88 67 THR A O 1
ATOM 502 N N . THR A 1 68 ? -8.019 -1.441 5.590 1.00 93.81 68 THR A N 1
ATOM 503 C CA . THR A 1 68 ? -7.891 -2.411 6.691 1.00 93.81 68 THR A CA 1
ATOM 504 C C . THR A 1 68 ? -7.213 -1.805 7.919 1.00 93.81 68 THR A C 1
ATOM 506 O O . THR A 1 68 ? -7.757 -1.892 9.020 1.00 93.81 68 THR A O 1
ATOM 509 N N . THR A 1 69 ? -6.073 -1.134 7.745 1.00 94.00 69 THR A N 1
ATOM 510 C CA . THR A 1 69 ? -5.319 -0.534 8.861 1.00 94.00 69 THR A CA 1
ATOM 511 C C . THR A 1 69 ? -6.074 0.618 9.526 1.00 94.00 69 THR A C 1
ATOM 513 O O . THR A 1 69 ? -6.086 0.698 10.757 1.00 94.00 69 THR A O 1
ATOM 516 N N . LEU A 1 70 ? -6.782 1.455 8.757 1.00 94.69 70 LEU A N 1
ATOM 517 C CA . LEU A 1 70 ? -7.653 2.501 9.305 1.00 94.69 70 LEU A CA 1
ATOM 518 C C . LEU A 1 70 ? -8.855 1.919 10.046 1.00 94.69 70 LEU A C 1
ATOM 520 O O . LEU A 1 70 ? -9.179 2.399 11.130 1.00 94.69 70 LEU A O 1
ATOM 524 N N . THR A 1 71 ? -9.498 0.881 9.501 1.00 93.50 71 THR A N 1
ATOM 525 C CA . THR A 1 71 ? -10.640 0.223 10.160 1.00 93.50 71 THR A CA 1
ATOM 526 C C . THR A 1 71 ? -10.226 -0.334 11.517 1.00 93.50 71 THR A C 1
ATOM 528 O O . THR A 1 71 ? -10.923 -0.109 12.507 1.00 93.50 71 THR A O 1
ATOM 531 N N . GLU A 1 72 ? -9.072 -1.002 11.576 1.00 91.06 72 GLU A N 1
ATOM 532 C CA . GLU A 1 72 ? -8.486 -1.552 12.799 1.00 91.06 72 GLU A CA 1
ATOM 533 C C . GLU A 1 72 ? -8.142 -0.466 13.819 1.00 91.06 72 GLU A C 1
ATOM 535 O O . GLU A 1 72 ? -8.546 -0.543 14.984 1.00 91.06 72 GLU A O 1
ATOM 540 N N . LEU A 1 73 ? -7.399 0.559 13.395 1.00 91.25 73 LEU A N 1
ATOM 541 C CA . LEU A 1 73 ? -6.985 1.651 14.271 1.00 91.25 73 LEU A CA 1
ATOM 542 C C . LEU A 1 73 ? -8.200 2.393 14.834 1.00 91.25 73 LEU A C 1
ATOM 544 O O . LEU A 1 73 ? -8.281 2.622 16.042 1.00 91.25 73 LEU A O 1
ATOM 548 N N . MET A 1 74 ? -9.166 2.712 13.972 1.00 89.75 74 MET A N 1
ATOM 549 C CA . MET A 1 74 ? -10.375 3.427 14.358 1.00 89.75 74 MET A CA 1
ATOM 550 C C . MET A 1 74 ? -11.279 2.563 15.238 1.00 89.75 74 MET A C 1
ATOM 552 O O . MET A 1 74 ? -11.804 3.057 16.229 1.00 89.75 74 MET A O 1
ATOM 556 N N . HIS A 1 75 ? -11.389 1.260 14.969 1.00 89.25 75 HIS A N 1
ATOM 557 C CA . HIS A 1 75 ? -12.080 0.318 15.851 1.00 89.25 75 HIS A CA 1
ATOM 558 C C . HIS A 1 75 ? -11.495 0.337 17.274 1.00 89.25 75 HIS A C 1
ATOM 560 O O . HIS A 1 75 ? -12.233 0.464 18.253 1.00 89.25 75 HIS A O 1
ATOM 566 N N . LYS A 1 76 ? -10.165 0.265 17.404 1.00 87.50 76 LYS A N 1
ATOM 567 C CA . LYS A 1 76 ? -9.471 0.311 18.703 1.00 87.50 76 LYS A CA 1
ATOM 568 C C . LYS A 1 76 ? -9.629 1.661 19.398 1.00 87.50 76 LYS A C 1
ATOM 570 O O . LYS A 1 76 ? -9.889 1.691 20.599 1.00 87.50 76 LYS A O 1
ATOM 575 N N . CYS A 1 77 ? -9.513 2.757 18.650 1.00 87.00 77 CYS A N 1
ATOM 576 C CA . CYS A 1 77 ? -9.743 4.107 19.158 1.00 87.00 77 CYS A CA 1
ATOM 577 C C . CYS A 1 77 ? -11.172 4.252 19.696 1.00 87.00 77 CYS A C 1
ATOM 579 O O . CYS A 1 77 ? -11.373 4.676 20.830 1.00 87.00 77 CYS A O 1
ATOM 581 N N . LEU A 1 78 ? -12.162 3.797 18.932 1.00 86.50 78 LEU A N 1
ATOM 582 C CA . LEU A 1 78 ? -13.569 3.908 19.285 1.00 86.50 78 LEU A CA 1
ATOM 583 C C . LEU A 1 78 ? -13.931 3.049 20.504 1.00 86.50 78 LEU A C 1
ATOM 585 O O . LEU A 1 78 ? -14.684 3.502 21.363 1.00 86.50 78 LEU A O 1
ATOM 589 N N . ARG A 1 79 ? -13.331 1.858 20.646 1.00 83.88 79 ARG A N 1
ATOM 590 C CA . ARG A 1 79 ? -13.459 1.030 21.861 1.00 83.88 79 ARG A CA 1
ATOM 591 C C . ARG A 1 79 ? -12.846 1.670 23.101 1.00 83.88 79 ARG A C 1
ATOM 593 O O . ARG A 1 79 ? -13.342 1.414 24.195 1.00 83.88 79 ARG A O 1
ATOM 600 N N . TYR A 1 80 ? -11.770 2.438 22.935 1.00 85.06 80 TYR A N 1
ATOM 601 C CA . TYR A 1 80 ? -11.107 3.148 24.026 1.00 85.06 80 TYR A CA 1
ATOM 602 C C . TYR A 1 80 ? -11.882 4.409 24.433 1.00 85.06 80 TYR A C 1
ATOM 604 O O . TYR A 1 80 ? -12.140 4.614 25.614 1.00 85.06 80 TYR A O 1
ATOM 612 N N . CYS A 1 81 ? -12.301 5.226 23.463 1.00 85.31 81 CYS A N 1
ATOM 613 C CA . CYS A 1 81 ? -13.011 6.480 23.717 1.00 85.31 81 CYS A CA 1
ATOM 614 C C . CYS A 1 81 ? -14.463 6.267 24.162 1.00 85.31 81 CYS A C 1
ATOM 616 O O . CYS A 1 81 ? -14.965 7.018 24.995 1.00 85.31 81 CYS A O 1
ATOM 618 N N . ILE A 1 82 ? -15.153 5.269 23.601 1.00 84.00 82 ILE A N 1
ATOM 619 C CA . ILE A 1 82 ? -16.571 5.007 23.862 1.00 84.00 82 ILE A CA 1
ATOM 620 C C . ILE A 1 82 ? -16.740 3.526 24.229 1.00 84.00 82 ILE A C 1
ATOM 622 O O . ILE A 1 82 ? -17.138 2.712 23.391 1.00 84.00 82 ILE A O 1
ATOM 626 N N . PRO A 1 83 ? -16.497 3.143 25.495 1.00 77.69 83 PRO A N 1
ATOM 627 C CA . PRO A 1 83 ? -16.656 1.756 25.935 1.00 77.69 83 PRO A CA 1
ATOM 628 C C . PRO A 1 83 ? -18.097 1.240 25.770 1.00 77.69 83 PRO A C 1
ATOM 630 O O . PRO A 1 83 ? -18.310 0.045 25.588 1.00 77.69 83 PRO A O 1
ATOM 633 N N . ALA A 1 84 ? -19.097 2.130 25.720 1.00 73.31 84 ALA A N 1
ATOM 634 C CA . ALA A 1 84 ? -20.487 1.775 25.414 1.00 73.31 84 ALA A CA 1
ATOM 635 C C . ALA A 1 84 ? -20.678 1.153 24.012 1.00 73.31 84 ALA A C 1
ATOM 637 O O . ALA A 1 84 ? -21.657 0.441 23.782 1.00 73.31 84 ALA A O 1
ATOM 638 N N . LEU A 1 85 ? -19.742 1.385 23.084 1.00 67.06 85 LEU A N 1
ATOM 639 C CA . LEU A 1 85 ? -19.770 0.855 21.718 1.00 67.06 85 LEU A CA 1
ATOM 640 C C . LEU A 1 85 ? -19.198 -0.566 21.593 1.00 67.06 85 LEU A C 1
ATOM 642 O O . LEU A 1 85 ? -19.197 -1.134 20.502 1.00 67.06 85 LEU A O 1
ATOM 646 N N . GLN A 1 86 ? -18.778 -1.168 22.711 1.00 65.44 86 GLN A N 1
ATOM 647 C CA . GLN A 1 86 ? -18.366 -2.575 22.802 1.00 65.44 86 GLN A CA 1
ATOM 648 C C . GLN A 1 86 ? -19.552 -3.558 22.727 1.00 65.44 86 GLN A C 1
ATOM 650 O O . GLN A 1 86 ? -19.374 -4.770 22.859 1.00 65.44 86 GLN A O 1
ATOM 655 N N . ARG A 1 87 ? -20.782 -3.066 22.514 1.00 65.38 87 ARG A N 1
ATOM 656 C CA . ARG A 1 87 ? -21.956 -3.920 22.303 1.00 65.38 87 ARG A CA 1
ATOM 657 C C . ARG A 1 87 ? -21.773 -4.758 21.031 1.00 65.38 87 ARG A C 1
ATOM 659 O O . ARG A 1 87 ? -21.599 -4.229 19.931 1.00 65.38 87 ARG A O 1
ATOM 666 N N . ARG A 1 88 ? -21.828 -6.083 21.195 1.00 65.62 88 ARG A N 1
ATOM 667 C CA . ARG A 1 88 ? -21.843 -7.051 20.089 1.00 65.62 88 ARG A CA 1
ATOM 668 C C . ARG A 1 88 ? -23.174 -6.931 19.349 1.00 65.62 88 ARG A C 1
ATOM 670 O O . ARG A 1 88 ? -24.221 -6.994 19.987 1.00 65.62 88 ARG A O 1
ATOM 677 N N . LEU A 1 89 ? -23.127 -6.748 18.031 1.00 63.81 89 LEU A N 1
ATOM 678 C CA . LEU A 1 89 ? -24.328 -6.665 17.193 1.00 63.81 89 LEU A CA 1
ATOM 679 C C . LEU A 1 89 ? -24.788 -8.053 16.758 1.00 63.81 89 LEU A C 1
ATOM 681 O O . LEU A 1 89 ? -25.913 -8.445 17.040 1.00 63.81 89 LEU A O 1
ATOM 685 N N . CYS A 1 90 ? -23.908 -8.791 16.083 1.00 59.81 90 CYS A N 1
ATOM 686 C CA . CYS A 1 90 ? -24.219 -10.082 15.478 1.00 59.81 90 CYS A CA 1
ATOM 687 C C . CYS A 1 90 ? -22.982 -10.982 15.508 1.00 59.81 90 CYS A C 1
ATOM 689 O O . CYS A 1 90 ? -21.856 -10.502 15.385 1.00 59.81 90 CYS A O 1
ATOM 691 N N . THR A 1 91 ? -23.188 -12.292 15.623 1.00 56.12 91 THR A N 1
ATOM 692 C CA . THR A 1 91 ? -22.117 -13.282 15.455 1.00 56.12 91 THR A CA 1
ATOM 693 C C . THR A 1 91 ? -22.242 -13.862 14.055 1.00 56.12 91 THR A C 1
ATOM 695 O O . THR A 1 91 ? -23.222 -14.543 13.761 1.00 56.12 91 THR A O 1
ATOM 698 N N . LEU A 1 92 ? -21.293 -13.555 13.172 1.00 62.28 92 LEU A N 1
ATOM 699 C CA . LEU A 1 92 ? -21.249 -14.153 11.841 1.00 62.28 92 LEU A CA 1
ATOM 700 C C . LEU A 1 92 ? -20.605 -15.543 11.949 1.00 62.28 92 LEU A C 1
ATOM 702 O O . LEU A 1 92 ? -19.532 -15.654 12.543 1.00 62.28 92 LEU A O 1
ATOM 706 N N . PRO A 1 93 ? -21.194 -16.590 11.344 1.00 54.69 93 PRO A N 1
ATOM 707 C CA . PRO A 1 93 ? -20.691 -17.961 11.460 1.00 54.69 93 PRO A CA 1
ATOM 708 C C . PRO A 1 93 ? -19.276 -18.151 10.885 1.00 54.69 93 PRO A C 1
ATOM 710 O O . PRO A 1 93 ? -18.602 -19.102 11.256 1.00 54.69 93 PRO A O 1
ATOM 713 N N . LEU A 1 94 ? -18.807 -17.234 10.024 1.00 56.06 94 LEU A N 1
ATOM 714 C CA . LEU A 1 94 ? -17.468 -17.270 9.422 1.00 56.06 94 LEU A CA 1
ATOM 715 C C . LEU A 1 94 ? -16.483 -16.231 10.002 1.00 56.06 94 LEU A C 1
ATOM 717 O O . LEU A 1 94 ? -15.277 -16.423 9.908 1.00 56.06 94 LEU A O 1
ATOM 721 N N . LEU A 1 95 ? -16.979 -15.127 10.577 1.00 56.75 95 LEU A N 1
ATOM 722 C CA . LEU A 1 95 ? -16.169 -13.970 11.012 1.00 56.75 95 LEU A CA 1
ATOM 723 C C . LEU A 1 95 ? -16.158 -13.757 12.536 1.00 56.75 95 LEU A C 1
ATOM 725 O O . LEU A 1 95 ? -15.423 -12.906 13.032 1.00 56.75 95 LEU A O 1
ATOM 729 N N . GLY A 1 96 ? -16.957 -14.516 13.290 1.00 65.44 96 GLY A N 1
ATOM 730 C CA . GLY A 1 96 ? -17.081 -14.354 14.736 1.00 65.44 96 GLY A CA 1
ATOM 731 C C . GLY A 1 96 ? -17.949 -13.150 15.144 1.00 65.44 96 GLY A C 1
ATOM 732 O O . GLY A 1 96 ? -18.771 -12.672 14.355 1.00 65.44 96 GLY A O 1
ATOM 733 N N . PRO A 1 97 ? -17.848 -12.687 16.404 1.00 67.12 97 PRO A N 1
ATOM 734 C CA . PRO A 1 97 ? -18.669 -11.595 16.922 1.00 67.12 97 PRO A CA 1
ATOM 735 C C . PRO A 1 97 ? -18.261 -10.252 16.304 1.00 67.12 97 PRO A C 1
ATOM 737 O O . PRO A 1 97 ? -17.163 -9.755 16.542 1.00 67.12 97 PRO A O 1
ATOM 740 N N . VAL A 1 98 ? -19.172 -9.636 15.553 1.00 69.69 98 VAL A N 1
ATOM 741 C CA . VAL A 1 98 ? -18.996 -8.295 14.994 1.00 69.69 98 VAL A CA 1
ATOM 742 C C . VAL A 1 98 ? -19.473 -7.259 16.010 1.00 69.69 98 VAL A C 1
ATOM 744 O O . VAL A 1 98 ? -20.645 -7.217 16.400 1.00 69.69 98 VAL A O 1
ATOM 747 N N . GLU A 1 99 ? -18.547 -6.415 16.457 1.00 76.50 99 GLU A N 1
ATOM 748 C CA . GLU A 1 99 ? -18.840 -5.270 17.320 1.00 76.50 99 GLU A CA 1
ATOM 749 C C . GLU A 1 99 ? -19.336 -4.075 16.492 1.00 76.50 99 GLU A C 1
ATOM 751 O O . GLU A 1 99 ? -18.848 -3.829 15.384 1.00 76.50 99 GLU A O 1
ATOM 756 N N . LEU A 1 100 ? -20.254 -3.279 17.055 1.00 77.94 100 LEU A N 1
ATOM 757 C CA . LEU A 1 100 ? -20.753 -2.040 16.433 1.00 77.94 100 LEU A CA 1
ATOM 758 C C . LEU A 1 100 ? -19.617 -1.085 16.042 1.00 77.94 100 LEU A C 1
ATOM 760 O O . LEU A 1 100 ? -19.689 -0.425 15.007 1.00 77.94 100 LEU A O 1
ATOM 764 N N . ALA A 1 101 ? -18.532 -1.072 16.818 1.00 79.38 101 ALA A N 1
ATOM 765 C CA . ALA A 1 101 ? -17.355 -0.268 16.526 1.00 79.38 101 ALA A CA 1
ATOM 766 C C . ALA A 1 101 ? -16.692 -0.598 15.172 1.00 79.38 101 ALA A C 1
ATOM 768 O O . ALA A 1 101 ? -16.211 0.319 14.515 1.00 79.38 101 ALA A O 1
ATOM 769 N N . VAL A 1 102 ? -16.675 -1.868 14.738 1.00 82.75 102 VAL A N 1
ATOM 770 C CA . VAL A 1 102 ? -16.117 -2.261 13.422 1.00 82.75 102 VAL A CA 1
ATOM 771 C C . VAL A 1 102 ? -17.041 -1.826 12.287 1.00 82.75 102 VAL A C 1
ATOM 773 O O . VAL A 1 102 ? -16.593 -1.310 11.265 1.00 82.75 102 VAL A O 1
ATOM 776 N N . VAL A 1 103 ? -18.350 -2.010 12.476 1.00 84.94 103 VAL A N 1
ATOM 777 C CA . VAL A 1 103 ? -19.368 -1.660 11.472 1.00 84.94 103 VAL A CA 1
ATOM 778 C C . VAL A 1 103 ? -19.354 -0.161 11.177 1.00 84.94 103 VAL A C 1
ATOM 780 O O . VAL A 1 103 ? -19.547 0.240 10.035 1.00 84.94 103 VAL A O 1
ATOM 783 N N . LEU A 1 104 ? -19.088 0.663 12.192 1.00 86.62 104 LEU A N 1
ATOM 784 C CA . LEU A 1 104 ? -18.972 2.111 12.042 1.00 86.62 104 LEU A CA 1
ATOM 785 C C . LEU A 1 104 ? -17.605 2.550 11.502 1.00 86.62 104 LEU A C 1
ATOM 787 O O . LEU A 1 104 ? -17.541 3.526 10.756 1.00 86.62 104 LEU A O 1
ATOM 791 N N . SER A 1 105 ? -16.515 1.855 11.845 1.00 88.06 105 SER A N 1
ATOM 792 C CA . SER A 1 105 ? -15.175 2.250 11.397 1.00 88.06 105 SER A CA 1
ATOM 793 C C . SER A 1 105 ? -14.909 1.935 9.925 1.00 88.06 105 SER A C 1
ATOM 795 O O . SER A 1 105 ? -14.228 2.714 9.259 1.00 88.06 105 SER A O 1
ATOM 797 N N . LEU A 1 106 ? -15.475 0.849 9.394 1.00 90.81 106 LEU A N 1
ATOM 798 C CA . LEU A 1 106 ? -15.281 0.425 8.006 1.00 90.81 106 LEU A CA 1
ATOM 799 C C . LEU A 1 106 ? -15.724 1.468 6.953 1.00 90.81 106 LEU A C 1
ATOM 801 O O . LEU A 1 106 ? -14.910 1.800 6.089 1.00 90.81 106 LEU A O 1
ATOM 805 N N . PRO A 1 107 ? -16.953 2.031 6.983 1.00 92.56 107 PRO A N 1
ATOM 806 C CA . PRO A 1 107 ? -17.370 3.032 5.998 1.00 92.56 107 PRO A CA 1
ATOM 807 C C . PRO A 1 107 ? -16.552 4.323 6.099 1.00 92.56 107 PRO A C 1
ATOM 809 O O . PRO A 1 107 ? -16.278 4.949 5.078 1.00 92.56 107 PRO A O 1
ATOM 812 N N . VAL A 1 108 ? -16.110 4.701 7.304 1.00 92.06 108 VAL A N 1
ATOM 813 C CA . VAL A 1 108 ? -15.240 5.869 7.510 1.00 92.06 108 VAL A CA 1
ATOM 814 C C . VAL A 1 108 ? -13.859 5.625 6.897 1.00 92.06 108 VAL A C 1
ATOM 816 O O . VAL A 1 108 ? -13.366 6.462 6.142 1.00 92.06 108 VAL A O 1
ATOM 819 N N . ALA A 1 109 ? -13.252 4.465 7.161 1.00 93.50 109 ALA A N 1
ATOM 820 C CA . ALA A 1 109 ? -11.966 4.083 6.582 1.00 93.50 109 ALA A CA 1
ATOM 821 C C . ALA A 1 109 ? -12.027 4.020 5.048 1.00 93.50 109 ALA A C 1
ATOM 823 O O . ALA A 1 109 ? -11.141 4.541 4.367 1.00 93.50 109 ALA A O 1
ATOM 824 N N . LEU A 1 110 ? -13.103 3.446 4.504 1.00 94.44 110 LEU A N 1
ATOM 825 C CA . LEU A 1 110 ? -13.330 3.386 3.065 1.00 94.44 110 LEU A CA 1
ATOM 826 C C . LEU A 1 110 ? -13.514 4.785 2.464 1.00 94.44 110 LEU A C 1
ATOM 828 O O . LEU A 1 110 ? -12.939 5.074 1.419 1.00 94.44 110 LEU A O 1
ATOM 832 N N . ALA A 1 111 ? -14.261 5.675 3.124 1.00 94.81 111 ALA A N 1
ATOM 833 C CA . ALA A 1 111 ? -14.431 7.054 2.673 1.00 94.81 111 ALA A CA 1
ATOM 834 C C . ALA A 1 111 ? -13.090 7.804 2.614 1.00 94.81 111 ALA A C 1
ATOM 836 O O . ALA A 1 111 ? -12.837 8.513 1.640 1.00 94.81 111 ALA A O 1
ATOM 837 N N . VAL A 1 112 ? -12.207 7.612 3.599 1.00 93.12 112 VAL A N 1
ATOM 838 C CA . VAL A 1 112 ? -10.849 8.190 3.609 1.00 93.12 112 VAL A CA 1
ATOM 839 C C . VAL A 1 112 ? -10.001 7.634 2.459 1.00 93.12 112 VAL A C 1
ATOM 841 O O . VAL A 1 112 ? -9.402 8.414 1.715 1.00 93.12 112 VAL A O 1
ATOM 844 N N . ALA A 1 113 ? -9.994 6.313 2.256 1.00 93.56 113 ALA A N 1
ATOM 845 C CA . ALA A 1 113 ? -9.250 5.673 1.168 1.00 93.56 113 ALA A CA 1
ATOM 846 C C . ALA A 1 113 ? -9.762 6.092 -0.223 1.00 93.56 113 ALA A C 1
ATOM 848 O O . ALA A 1 113 ? -8.972 6.381 -1.124 1.00 93.56 113 ALA A O 1
ATOM 849 N N . MET A 1 114 ? -11.082 6.194 -0.397 1.00 93.81 114 MET A N 1
ATOM 850 C CA . MET A 1 114 ? -11.696 6.653 -1.645 1.00 93.81 114 MET A CA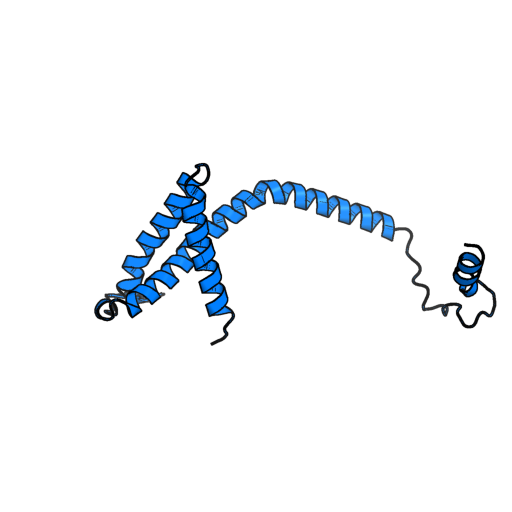 1
ATOM 851 C C . MET A 1 114 ? -11.461 8.145 -1.889 1.00 93.81 114 MET A C 1
ATOM 853 O O . MET A 1 114 ? -11.171 8.538 -3.019 1.00 93.81 114 MET A O 1
ATOM 857 N N . SER A 1 115 ? -11.525 8.971 -0.841 1.00 93.00 115 SER A N 1
ATOM 858 C CA . SER A 1 115 ? -11.199 10.400 -0.928 1.00 93.00 115 SER A CA 1
ATOM 859 C C . SER A 1 115 ? -9.753 10.594 -1.363 1.00 93.00 115 SER A C 1
ATOM 861 O O . SER A 1 115 ? -9.503 11.366 -2.286 1.00 93.00 115 SER A O 1
ATOM 863 N N . TRP A 1 116 ? -8.816 9.827 -0.791 1.00 94.62 116 TRP A N 1
ATOM 864 C CA . TRP A 1 116 ? -7.437 9.785 -1.272 1.00 94.62 116 TRP A CA 1
ATOM 865 C C . TRP A 1 116 ? -7.371 9.380 -2.744 1.00 94.62 116 TRP A C 1
ATOM 867 O O . TRP A 1 116 ? -6.779 10.098 -3.542 1.00 94.62 116 TRP A O 1
ATOM 877 N N . PHE A 1 117 ? -8.014 8.277 -3.136 1.00 92.50 117 PHE A N 1
ATOM 878 C CA . PHE A 1 117 ? -7.967 7.792 -4.515 1.00 92.50 117 PHE A CA 1
ATOM 879 C C . PHE A 1 117 ? -8.458 8.845 -5.518 1.00 92.50 117 PHE A C 1
ATOM 881 O O . PHE A 1 117 ? -7.807 9.053 -6.544 1.00 92.50 117 PHE A O 1
ATOM 888 N N . VAL A 1 118 ? -9.563 9.537 -5.234 1.00 93.19 118 VAL A N 1
ATOM 889 C CA . VAL A 1 118 ? -10.113 10.588 -6.107 1.00 93.19 118 VAL A CA 1
ATOM 890 C C . VAL A 1 118 ? -9.229 11.839 -6.100 1.00 93.19 118 VAL A C 1
ATOM 892 O O . VAL A 1 118 ? -8.915 12.377 -7.163 1.00 93.19 118 VAL A O 1
ATOM 895 N N . LEU A 1 119 ? -8.775 12.275 -4.923 1.00 91.50 119 LEU A N 1
ATOM 896 C CA . LEU A 1 119 ? -7.994 13.502 -4.742 1.00 91.50 119 LEU A CA 1
ATOM 897 C C . LEU A 1 119 ? -6.485 13.308 -4.944 1.00 91.50 119 LEU A C 1
ATOM 899 O O . LEU A 1 119 ? -5.738 14.275 -4.852 1.00 91.50 119 LEU A O 1
ATOM 903 N N . ARG A 1 120 ? -6.005 12.105 -5.281 1.00 88.69 120 ARG A N 1
ATOM 904 C CA . ARG A 1 120 ? -4.564 11.791 -5.384 1.00 88.69 120 ARG A CA 1
ATOM 905 C C . ARG A 1 120 ? -3.776 12.693 -6.338 1.00 88.69 120 ARG A C 1
ATOM 907 O O . ARG A 1 120 ? -2.566 12.806 -6.206 1.00 88.69 120 ARG A O 1
ATOM 914 N N . LYS A 1 121 ? -4.444 13.286 -7.335 1.00 90.50 121 LYS A N 1
ATOM 915 C CA . LYS A 1 121 ? -3.826 14.195 -8.318 1.00 90.50 121 LYS A CA 1
ATOM 916 C C . LYS A 1 121 ? -3.928 15.676 -7.934 1.00 90.50 121 LYS A C 1
ATOM 918 O O . LYS A 1 121 ? -3.440 16.516 -8.682 1.00 90.50 121 LYS A O 1
ATOM 923 N N . THR A 1 122 ? -4.587 16.007 -6.826 1.00 91.94 122 THR A N 1
ATOM 924 C CA . THR A 1 122 ? -4.773 17.389 -6.365 1.00 91.94 122 THR A CA 1
ATOM 925 C C . THR A 1 122 ? -3.800 17.725 -5.235 1.00 91.94 122 THR A C 1
ATOM 927 O O . THR A 1 122 ? -3.230 16.841 -4.596 1.00 91.94 122 THR A O 1
ATOM 930 N N . SER A 1 123 ? -3.641 19.017 -4.944 1.00 90.75 123 SER A N 1
ATOM 931 C CA . SER A 1 123 ? -2.799 19.527 -3.851 1.00 90.75 123 SER A CA 1
ATOM 932 C C . SER A 1 123 ? -3.259 19.113 -2.450 1.00 90.75 123 SER A C 1
ATOM 934 O O . SER A 1 123 ? -2.537 19.361 -1.495 1.00 90.75 123 SER A O 1
ATOM 936 N N . HIS A 1 124 ? -4.436 18.500 -2.304 1.00 83.62 124 HIS A N 1
ATOM 937 C CA . HIS A 1 124 ? -4.965 18.024 -1.021 1.00 83.62 124 HIS A CA 1
ATOM 938 C C . HIS A 1 124 ? -4.847 16.503 -0.849 1.00 83.62 124 HIS A C 1
ATOM 940 O O . HIS A 1 124 ? -5.063 15.997 0.251 1.00 83.62 124 HIS A O 1
ATOM 946 N N . GLY A 1 125 ? -4.488 15.762 -1.905 1.00 86.75 125 GLY A N 1
ATOM 947 C CA . GLY A 1 125 ? -4.376 14.301 -1.856 1.00 86.75 125 GLY A CA 1
ATOM 948 C C . GLY A 1 125 ? -3.331 13.800 -0.857 1.00 86.75 125 GLY A C 1
ATOM 949 O O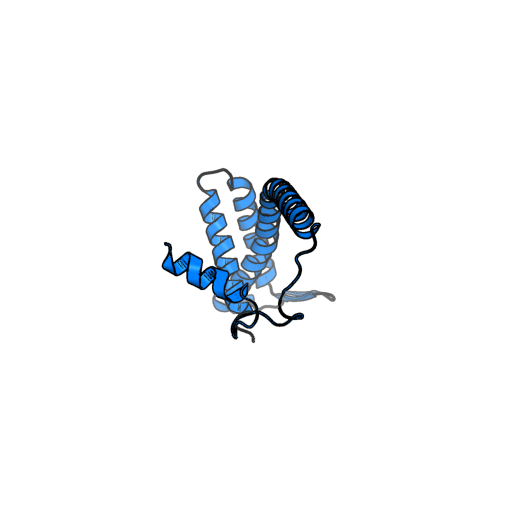 . GLY A 1 125 ? -3.531 12.757 -0.239 1.00 86.75 125 GLY A O 1
ATOM 950 N N . TRP A 1 126 ? -2.258 14.568 -0.640 1.00 92.31 126 TRP A N 1
ATOM 951 C CA . TRP A 1 126 ? -1.187 14.201 0.292 1.00 92.31 126 TRP A CA 1
ATOM 952 C C . TRP A 1 126 ? -1.682 14.072 1.739 1.00 92.31 126 TRP A C 1
ATOM 954 O O . TRP A 1 126 ? -1.236 13.177 2.443 1.00 92.31 126 TRP A O 1
ATOM 964 N N . LEU A 1 127 ? -2.668 14.873 2.164 1.00 94.38 127 LEU A N 1
ATOM 965 C CA . LEU A 1 127 ? -3.191 14.812 3.532 1.00 94.38 127 LEU A CA 1
ATOM 966 C C . LEU A 1 127 ? -3.819 13.444 3.827 1.00 94.38 127 LEU A C 1
ATOM 968 O O . LEU A 1 127 ? -3.543 12.821 4.850 1.00 94.38 127 LEU A O 1
ATOM 972 N N . PHE A 1 128 ? -4.658 12.954 2.913 1.00 91.94 128 PHE A N 1
ATOM 973 C CA . PHE A 1 128 ? -5.273 11.638 3.065 1.00 91.94 128 PHE A CA 1
ATOM 974 C C . PHE A 1 128 ? -4.231 10.518 2.959 1.00 91.94 128 PHE A C 1
ATOM 976 O O . PHE A 1 128 ? -4.355 9.499 3.638 1.00 91.94 128 PHE A O 1
ATOM 983 N N . GLN A 1 129 ? -3.186 10.718 2.149 1.00 92.31 129 GLN A N 1
ATOM 984 C CA . GLN A 1 129 ? -2.076 9.777 2.037 1.00 92.31 129 GLN A CA 1
ATOM 985 C C . GLN A 1 129 ? -1.307 9.649 3.350 1.00 92.31 129 GLN A C 1
ATOM 987 O O . GLN A 1 129 ? -1.017 8.530 3.768 1.00 92.31 129 GLN A O 1
ATOM 992 N N . ASP A 1 130 ? -1.018 10.770 4.009 1.00 94.81 130 ASP A N 1
ATOM 993 C CA . ASP A 1 130 ? -0.304 10.804 5.283 1.00 94.81 130 ASP A CA 1
ATOM 994 C C . ASP A 1 130 ? -1.115 10.134 6.391 1.00 94.81 130 ASP A C 1
ATOM 996 O O . ASP A 1 130 ? -0.561 9.369 7.177 1.00 94.81 130 ASP A O 1
ATOM 1000 N N . ILE A 1 131 ? -2.437 10.333 6.415 1.00 94.06 131 ILE A N 1
ATOM 1001 C CA . ILE A 1 131 ? -3.332 9.641 7.355 1.00 94.06 131 ILE A CA 1
ATOM 1002 C C . ILE A 1 131 ? -3.277 8.121 7.140 1.00 94.06 131 ILE A C 1
ATOM 1004 O O . ILE A 1 131 ? -3.116 7.367 8.103 1.00 94.06 131 ILE A O 1
ATOM 1008 N N . ILE A 1 132 ? -3.383 7.661 5.888 1.00 94.44 132 ILE A N 1
ATOM 1009 C CA . ILE A 1 132 ? -3.297 6.232 5.544 1.00 94.44 132 ILE A CA 1
ATOM 1010 C C . ILE A 1 132 ? -1.913 5.673 5.905 1.00 94.44 132 ILE A C 1
ATOM 1012 O O . ILE A 1 132 ? -1.815 4.606 6.511 1.00 94.44 132 ILE A O 1
ATOM 1016 N N . GLY A 1 133 ? -0.846 6.399 5.568 1.00 94.38 133 GLY A N 1
ATOM 1017 C CA . GLY A 1 133 ? 0.534 6.013 5.848 1.00 94.38 133 GLY A CA 1
ATOM 1018 C C . GLY A 1 133 ? 0.822 5.924 7.345 1.00 94.38 133 GLY A C 1
ATOM 1019 O O . GLY A 1 133 ? 1.369 4.923 7.805 1.00 94.38 133 GLY A O 1
ATOM 1020 N N . ALA A 1 134 ? 0.391 6.916 8.125 1.00 94.38 134 ALA A N 1
ATOM 1021 C CA . ALA A 1 134 ? 0.515 6.912 9.579 1.00 94.38 134 ALA A CA 1
ATOM 1022 C C . ALA A 1 134 ? -0.241 5.730 10.202 1.00 94.38 134 ALA A C 1
ATOM 1024 O O . ALA A 1 134 ? 0.319 5.025 11.043 1.00 94.38 134 ALA A O 1
ATOM 1025 N N . ALA A 1 135 ? -1.469 5.450 9.748 1.00 93.62 135 ALA A N 1
ATOM 1026 C CA . ALA A 1 135 ? -2.228 4.285 10.204 1.00 93.62 135 ALA A CA 1
ATOM 1027 C C . ALA A 1 135 ? -1.492 2.968 9.906 1.00 93.62 135 ALA A C 1
ATOM 1029 O O . ALA A 1 135 ? -1.416 2.092 10.772 1.00 93.62 135 ALA A O 1
ATOM 1030 N N . PHE A 1 136 ? -0.884 2.859 8.724 1.00 93.25 136 PHE A N 1
ATOM 1031 C CA . PHE A 1 136 ? -0.051 1.723 8.338 1.00 93.25 136 PHE A CA 1
ATOM 1032 C C . PHE A 1 136 ? 1.166 1.554 9.246 1.00 93.25 136 PHE A C 1
ATOM 1034 O O . PHE A 1 136 ? 1.436 0.450 9.719 1.00 93.25 136 PHE A O 1
ATOM 1041 N N . LEU A 1 137 ? 1.890 2.639 9.520 1.00 93.62 137 LEU A N 1
ATOM 1042 C CA . LEU A 1 137 ? 3.062 2.614 10.392 1.00 93.62 137 LEU A CA 1
ATOM 1043 C C . LEU A 1 137 ? 2.682 2.226 11.822 1.00 93.62 137 LEU A C 1
ATOM 1045 O O . LEU A 1 137 ? 3.337 1.367 12.409 1.00 93.62 137 LEU A O 1
ATOM 1049 N N . CYS A 1 138 ? 1.598 2.782 12.366 1.00 91.88 138 CYS A N 1
ATOM 1050 C CA . CYS A 1 138 ? 1.085 2.392 13.679 1.00 91.88 138 CYS A CA 1
ATOM 1051 C C . CYS A 1 138 ? 0.675 0.914 13.713 1.00 91.88 138 CYS A C 1
ATOM 1053 O O . CYS A 1 138 ? 0.956 0.213 14.689 1.00 91.88 138 CYS A O 1
ATOM 1055 N N . PHE A 1 139 ? 0.034 0.421 12.651 1.00 91.00 139 PHE A N 1
ATOM 1056 C CA . PHE A 1 139 ? -0.323 -0.989 12.529 1.00 91.00 139 PHE A CA 1
ATOM 1057 C C . PHE A 1 139 ? 0.921 -1.881 12.500 1.00 91.00 139 PHE A C 1
ATOM 1059 O O . PHE A 1 139 ? 0.994 -2.839 13.265 1.00 91.00 139 PHE A O 1
ATOM 1066 N N . ILE A 1 140 ? 1.928 -1.539 11.692 1.00 91.38 140 ILE A N 1
ATOM 1067 C CA . ILE A 1 140 ? 3.202 -2.265 11.630 1.00 91.38 140 ILE A CA 1
ATOM 1068 C C . ILE A 1 140 ? 3.891 -2.257 12.994 1.00 91.38 140 ILE A C 1
ATOM 1070 O O . ILE A 1 140 ? 4.283 -3.315 13.472 1.00 91.38 140 ILE A O 1
ATOM 1074 N N . GLN A 1 141 ? 3.998 -1.104 13.658 1.00 91.81 141 GLN A N 1
ATOM 1075 C CA . GLN A 1 141 ? 4.587 -1.008 14.997 1.00 91.81 141 GLN A CA 1
ATOM 1076 C C . GLN A 1 141 ? 3.866 -1.907 16.005 1.00 91.81 141 GLN A C 1
ATOM 1078 O O . GLN A 1 141 ? 4.514 -2.530 16.843 1.00 91.81 141 GLN A O 1
ATOM 1083 N N . ARG A 1 142 ? 2.536 -1.999 15.921 1.00 85.69 142 ARG A N 1
ATOM 1084 C CA . ARG A 1 142 ? 1.739 -2.887 16.770 1.00 85.69 142 ARG A CA 1
ATOM 1085 C C . ARG A 1 142 ? 1.940 -4.364 16.431 1.00 85.69 142 ARG A C 1
ATOM 1087 O O . ARG A 1 142 ? 1.954 -5.166 17.348 1.00 85.69 142 ARG A O 1
ATOM 1094 N N . THR A 1 143 ? 2.066 -4.719 15.156 1.00 85.69 143 THR A N 1
ATOM 1095 C CA . THR A 1 143 ? 2.256 -6.110 14.712 1.00 85.69 143 THR A CA 1
ATOM 1096 C C . THR A 1 143 ? 3.683 -6.606 14.968 1.00 85.69 143 THR A C 1
ATOM 1098 O O . THR A 1 143 ? 3.873 -7.760 15.336 1.00 85.69 143 THR A O 1
ATOM 1101 N N . LEU A 1 144 ? 4.691 -5.743 14.787 1.00 89.75 144 LEU A N 1
ATOM 1102 C CA . LEU A 1 144 ? 6.107 -6.057 15.028 1.00 89.75 144 LEU A CA 1
ATOM 1103 C C . LEU A 1 144 ? 6.453 -6.130 16.512 1.00 89.75 144 LEU A C 1
ATOM 1105 O O . LEU A 1 144 ? 7.358 -6.872 16.892 1.00 89.75 144 LEU A O 1
ATOM 1109 N N . ARG A 1 145 ? 5.729 -5.392 17.358 1.00 77.81 145 ARG A N 1
ATOM 1110 C CA . ARG A 1 145 ? 5.624 -5.731 18.776 1.00 77.81 145 ARG A CA 1
ATOM 1111 C C . ARG A 1 145 ? 4.820 -7.034 18.854 1.00 77.81 145 ARG A C 1
ATOM 1113 O O . ARG A 1 145 ? 3.610 -7.001 19.043 1.00 77.81 145 ARG A O 1
ATOM 1120 N N . LEU A 1 146 ? 5.494 -8.156 18.592 1.00 47.00 146 LEU A N 1
ATOM 1121 C CA . LEU A 1 146 ? 4.992 -9.516 18.817 1.00 47.00 146 LEU A CA 1
ATOM 1122 C C . LEU A 1 146 ? 4.284 -9.590 20.190 1.00 47.00 146 LEU A C 1
ATOM 1124 O O . LEU A 1 146 ? 4.663 -8.819 21.073 1.00 47.00 146 LEU A O 1
ATOM 1128 N N . PRO A 1 147 ? 3.251 -10.448 20.323 1.00 52.38 147 PRO A N 1
ATOM 1129 C CA . PRO A 1 147 ? 2.194 -10.368 21.341 1.00 52.38 147 PRO A CA 1
ATOM 1130 C C . PRO A 1 147 ? 2.661 -10.065 22.766 1.00 52.38 147 PRO A C 1
ATOM 1132 O O . PRO A 1 147 ? 3.683 -10.645 23.196 1.00 52.38 147 PRO A O 1
#

Solvent-accessible surface area (backbone atoms only — not comparable to full-atom values): 8119 Å² total; per-residue (Å²): 107,70,68,54,54,54,58,75,46,42,41,79,40,91,88,35,94,68,32,72,52,94,85,66,64,78,78,77,56,87,59,51,64,57,51,50,52,51,51,50,52,51,51,52,51,52,47,55,55,42,60,71,49,43,58,58,52,48,51,50,47,47,42,57,51,25,24,52,31,34,17,52,52,44,21,53,48,43,44,68,79,37,60,83,44,65,49,69,72,50,71,42,98,88,77,43,75,41,36,48,35,49,69,59,20,40,63,54,21,42,50,48,35,50,49,21,66,73,32,57,88,46,97,64,12,60,61,45,46,51,55,35,50,50,32,43,51,55,46,48,56,55,61,70,51,60,132

Radius of gyration: 29.13 Å; Cα contacts (8 Å, |Δi|>4): 102; chains: 1; bounding box: 81×45×47 Å